Protein AF-A0A267SV36-F1 (afdb_monomer)

Sequence (116 aa):
FLVRWKKNHLLIHSTKGKKQTHLLARSFKARSKKIVLDSQRKILKSISIAWTQVQHPSFEDINLSLVIVRDTKNYQSPLYLLTSLPVESAKDAWEICHSYMHRWNIEQAFRFAKLS

Foldseek 3Di:
DKDWDDQQAWWAAPPPGIDGNVVVVVVDDFPDWDWDQPPVVRDTWIKTKDKGWIDHPVGNPQIKMWIWIATPVRPDDIIIMIGSDDDDDPVSSVVSVVVVVVVVVVVVVVVVVVVD

Structure (mmCIF, N/CA/C/O backbone):
data_AF-A0A267SV36-F1
#
_entry.id   AF-A0A267SV36-F1
#
loop_
_atom_site.group_PDB
_atom_site.id
_atom_site.type_symbol
_atom_site.label_atom_id
_atom_site.label_alt_id
_atom_site.label_comp_id
_atom_site.label_asym_id
_atom_site.label_entity_id
_atom_site.label_seq_id
_atom_site.pdbx_PDB_ins_code
_atom_site.Cartn_x
_atom_site.Cartn_y
_atom_site.Cartn_z
_atom_site.occupancy
_atom_site.B_iso_or_equiv
_atom_site.auth_seq_id
_atom_site.auth_comp_id
_atom_site.auth_asym_id
_atom_site.auth_atom_id
_atom_site.pdbx_PDB_model_num
ATOM 1 N N . PHE A 1 1 ? -5.126 -13.625 0.939 1.00 70.69 1 PHE A N 1
ATOM 2 C CA . PHE A 1 1 ? -5.358 -13.245 -0.475 1.00 70.69 1 PHE A CA 1
ATOM 3 C C . PHE A 1 1 ? -4.788 -11.863 -0.744 1.00 70.69 1 PHE A C 1
ATOM 5 O O . PHE A 1 1 ? -4.670 -11.098 0.201 1.00 70.69 1 PHE A O 1
ATOM 12 N N . LEU A 1 2 ? -4.444 -11.533 -1.993 1.00 79.81 2 LEU A N 1
ATOM 13 C CA . LEU A 1 2 ? -3.907 -10.221 -2.368 1.00 79.81 2 LEU A CA 1
ATOM 14 C C . LEU A 1 2 ? -4.473 -9.792 -3.721 1.00 79.81 2 LEU A C 1
ATOM 16 O O . LEU A 1 2 ? -4.258 -10.472 -4.722 1.00 79.81 2 LEU A O 1
ATOM 20 N N . VAL A 1 3 ? -5.207 -8.681 -3.747 1.00 82.06 3 VAL A N 1
ATOM 21 C CA . VAL A 1 3 ? -5.919 -8.222 -4.945 1.00 82.06 3 VAL A CA 1
ATOM 22 C C . VAL A 1 3 ? -5.724 -6.726 -5.148 1.00 82.06 3 VAL A C 1
ATOM 24 O O . VAL A 1 3 ? -5.775 -5.933 -4.206 1.00 82.06 3 VAL A O 1
ATOM 27 N N . ARG A 1 4 ? -5.546 -6.325 -6.410 1.00 82.56 4 ARG A N 1
ATOM 28 C CA . ARG A 1 4 ? -5.596 -4.917 -6.803 1.00 82.56 4 ARG A CA 1
ATOM 29 C C . ARG A 1 4 ? -7.024 -4.402 -6.692 1.00 82.56 4 ARG A C 1
ATOM 31 O O . ARG A 1 4 ? -7.906 -4.829 -7.434 1.00 82.56 4 ARG A O 1
ATOM 38 N N . TRP A 1 5 ? -7.238 -3.439 -5.810 1.00 80.56 5 TRP A N 1
ATOM 39 C CA . TRP A 1 5 ? -8.559 -2.891 -5.547 1.00 80.56 5 TRP A CA 1
ATOM 40 C C . TRP A 1 5 ? -8.889 -1.708 -6.464 1.00 80.56 5 TRP A C 1
ATOM 42 O O . TRP A 1 5 ? -8.027 -0.886 -6.794 1.00 80.56 5 TRP A O 1
ATOM 52 N N . LYS A 1 6 ? -10.155 -1.597 -6.885 1.00 72.75 6 LYS A N 1
ATOM 53 C CA . LYS A 1 6 ? -10.630 -0.470 -7.701 1.00 72.75 6 LYS A CA 1
ATOM 54 C C . LYS A 1 6 ? -10.976 0.728 -6.811 1.00 72.75 6 LYS A C 1
ATOM 56 O O . LYS A 1 6 ? -11.641 0.600 -5.789 1.00 72.75 6 LYS A O 1
ATOM 61 N N . LYS A 1 7 ? -10.578 1.923 -7.259 1.00 67.12 7 LYS A N 1
ATOM 62 C CA . LYS A 1 7 ? -10.734 3.210 -6.550 1.00 67.12 7 LYS A CA 1
ATOM 63 C C . LYS A 1 7 ? -12.166 3.556 -6.098 1.00 67.12 7 LYS A C 1
ATOM 65 O O . LYS A 1 7 ? -12.319 4.263 -5.103 1.00 67.12 7 LYS A O 1
ATOM 70 N N . ASN A 1 8 ? -13.181 3.058 -6.807 1.00 63.84 8 ASN A N 1
ATOM 71 C CA . ASN A 1 8 ? -14.588 3.433 -6.615 1.00 63.84 8 ASN A CA 1
ATOM 72 C C . ASN A 1 8 ? -15.358 2.498 -5.672 1.00 63.84 8 ASN A C 1
ATOM 74 O O . ASN A 1 8 ? -16.545 2.716 -5.452 1.00 63.84 8 ASN A O 1
ATOM 78 N N . HIS A 1 9 ? -14.723 1.461 -5.122 1.00 70.50 9 HIS A N 1
ATOM 79 C CA . HIS A 1 9 ? -15.434 0.534 -4.246 1.00 70.50 9 HIS A CA 1
ATOM 80 C C . HIS A 1 9 ? -15.565 1.095 -2.827 1.00 70.50 9 HIS A C 1
ATOM 82 O O . HIS A 1 9 ? -14.668 1.794 -2.335 1.00 70.50 9 HIS A O 1
ATOM 88 N N . LEU A 1 10 ? -16.682 0.784 -2.173 1.00 69.62 10 LEU A N 1
ATOM 89 C CA . LEU A 1 10 ? -16.963 1.184 -0.796 1.00 69.62 10 LEU A CA 1
ATOM 90 C C . LEU A 1 10 ? -16.198 0.280 0.175 1.00 69.62 10 LEU A C 1
ATOM 92 O O . LEU A 1 10 ? -16.248 -0.941 0.055 1.00 69.62 10 LEU A O 1
ATOM 96 N N . LEU A 1 11 ? -15.507 0.891 1.135 1.00 72.44 11 LEU A N 1
ATOM 97 C CA . LEU A 1 11 ? -14.854 0.198 2.242 1.00 72.44 11 LEU A CA 1
ATOM 98 C C . LEU A 1 11 ? -15.336 0.801 3.560 1.00 72.44 11 LEU A C 1
ATOM 100 O O . LEU A 1 11 ? -15.548 2.013 3.674 1.00 72.44 11 LEU A O 1
ATOM 104 N N . ILE A 1 12 ? -15.522 -0.058 4.553 1.00 67.50 12 ILE A N 1
ATOM 105 C CA . ILE A 1 12 ? -15.833 0.347 5.917 1.00 67.50 12 ILE A CA 1
ATOM 106 C C . ILE A 1 12 ? -14.516 0.421 6.680 1.00 67.50 12 ILE A C 1
ATOM 108 O O . ILE A 1 12 ? -13.672 -0.462 6.575 1.00 67.50 12 ILE A O 1
ATOM 112 N N . HIS A 1 13 ? -14.310 1.499 7.424 1.00 72.62 13 HIS A N 1
ATOM 113 C CA . HIS A 1 13 ? -13.198 1.614 8.358 1.00 72.62 13 HIS A CA 1
ATOM 114 C C . HIS A 1 13 ? -13.757 1.889 9.749 1.00 72.62 13 HIS A C 1
ATOM 116 O O . HIS A 1 13 ? -14.580 2.795 9.893 1.00 72.62 13 HIS A O 1
ATOM 122 N N . SER A 1 14 ? -13.248 1.194 10.768 1.00 64.81 14 SER A N 1
ATOM 123 C CA . SER A 1 14 ? -13.713 1.311 12.160 1.00 64.81 14 SER A CA 1
ATOM 124 C C . SER A 1 14 ? -13.748 2.765 12.655 1.00 64.81 14 SER A C 1
ATOM 126 O O . SER A 1 14 ? -14.745 3.232 13.182 1.00 64.81 14 SER A O 1
ATOM 128 N N . THR A 1 15 ? -12.687 3.533 12.396 1.00 62.59 15 THR A N 1
ATOM 129 C CA . THR A 1 15 ? -12.557 4.932 12.856 1.00 62.59 15 THR A CA 1
ATOM 130 C C . THR A 1 15 ? -13.197 6.001 11.954 1.00 62.59 15 THR A C 1
ATOM 132 O O . THR A 1 15 ? -13.435 7.112 12.412 1.00 62.59 15 THR A O 1
ATOM 135 N N . LYS A 1 16 ? -13.409 5.748 10.651 1.00 60.47 16 LYS A N 1
ATOM 136 C CA . LYS A 1 16 ? -13.826 6.794 9.679 1.00 60.47 16 LYS A CA 1
ATOM 137 C C . LYS A 1 16 ? -15.166 6.511 8.995 1.00 60.47 16 LYS A C 1
ATOM 139 O O . LYS A 1 16 ? -15.588 7.314 8.157 1.00 60.47 16 LYS A O 1
ATOM 144 N N . GLY A 1 17 ? -15.818 5.408 9.357 1.00 65.50 17 GLY A N 1
ATOM 145 C CA . GLY A 1 17 ? -17.090 4.968 8.801 1.00 65.50 17 GLY A CA 1
ATOM 146 C C . GLY A 1 17 ? -16.972 4.410 7.381 1.00 65.50 17 GLY A C 1
ATOM 147 O O . GLY A 1 17 ? -15.886 4.090 6.888 1.00 65.50 17 GLY A O 1
ATOM 148 N N . LYS A 1 18 ? -18.120 4.295 6.710 1.00 69.06 18 LYS A N 1
ATOM 149 C CA . LYS A 1 18 ? -18.246 3.793 5.337 1.00 69.06 18 LYS A CA 1
ATOM 150 C C . LYS A 1 18 ? -17.872 4.893 4.340 1.00 69.06 18 LYS A C 1
ATOM 152 O O . LYS A 1 18 ? -18.611 5.860 4.174 1.00 69.06 18 LYS A O 1
ATOM 157 N N . LYS A 1 19 ? -16.720 4.767 3.671 1.00 70.44 19 LYS A N 1
ATOM 158 C CA . LYS A 1 19 ? -16.262 5.721 2.642 1.00 70.44 19 LYS A CA 1
ATOM 159 C C . LYS A 1 19 ? -15.756 5.000 1.396 1.00 70.44 19 LYS A C 1
ATOM 161 O O . LYS A 1 19 ? -15.368 3.837 1.428 1.00 70.44 19 LYS A O 1
ATOM 166 N N . GLN A 1 20 ? -15.735 5.706 0.268 1.00 72.81 20 GLN A N 1
ATOM 167 C CA . GLN A 1 20 ? -15.078 5.192 -0.934 1.00 72.81 20 GLN A CA 1
ATOM 168 C C . GLN A 1 20 ? -13.578 5.000 -0.681 1.00 72.81 20 GLN A C 1
ATOM 170 O O . GLN A 1 20 ? -12.943 5.845 -0.043 1.00 72.81 20 GLN A O 1
ATOM 175 N N . THR A 1 21 ? -13.003 3.933 -1.241 1.00 71.38 21 THR A N 1
ATOM 176 C CA . THR A 1 21 ? -11.576 3.583 -1.108 1.00 71.38 21 THR A CA 1
ATOM 177 C C . THR A 1 21 ? -10.667 4.774 -1.414 1.00 71.38 21 THR A C 1
ATOM 179 O O . THR A 1 21 ? -9.735 5.053 -0.663 1.00 71.38 21 THR A O 1
ATOM 182 N N . HIS A 1 22 ? -10.953 5.521 -2.486 1.00 66.69 22 HIS A N 1
ATOM 183 C CA . HIS A 1 22 ? -10.200 6.720 -2.853 1.00 66.69 22 HIS A CA 1
ATOM 184 C C . HIS A 1 22 ? -10.212 7.805 -1.760 1.00 66.69 22 HIS A C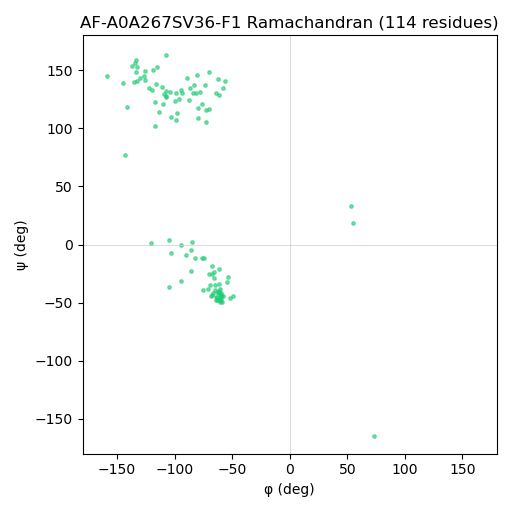 1
ATOM 186 O O . HIS A 1 22 ? -9.156 8.347 -1.420 1.00 66.69 22 HIS A O 1
ATOM 192 N N . LEU A 1 23 ? -11.391 8.115 -1.207 1.00 70.62 23 LEU A N 1
ATOM 193 C CA . LEU A 1 23 ? -11.559 9.136 -0.169 1.00 70.62 23 LEU A CA 1
ATOM 194 C C . LEU A 1 23 ? -10.887 8.699 1.130 1.00 70.62 23 LEU A C 1
ATOM 196 O O . LEU A 1 23 ? -10.161 9.479 1.751 1.00 70.62 23 LEU A O 1
ATOM 200 N N . LEU A 1 24 ? -11.077 7.433 1.507 1.00 72.88 24 LEU A N 1
ATOM 201 C CA . LEU A 1 24 ? -10.437 6.835 2.669 1.00 72.88 24 LEU A CA 1
ATOM 202 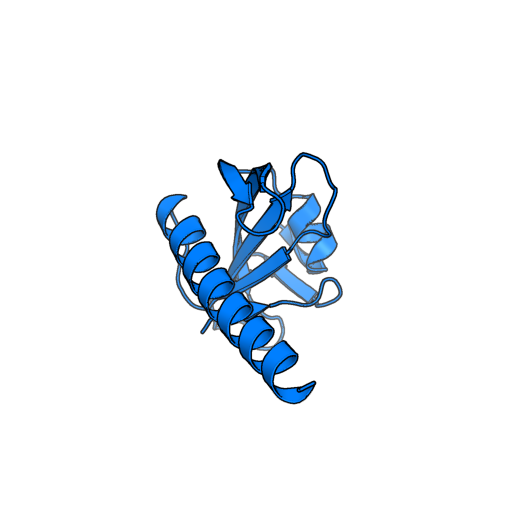C C . LEU A 1 24 ? -8.914 6.915 2.530 1.00 72.88 24 LEU A C 1
ATOM 204 O O . LEU A 1 24 ? -8.233 7.449 3.402 1.00 72.88 24 LEU A O 1
ATOM 208 N N . ALA A 1 25 ? -8.390 6.495 1.380 1.00 70.88 25 ALA A N 1
ATOM 209 C CA . ALA A 1 25 ? -6.973 6.540 1.098 1.00 70.88 25 ALA A CA 1
ATOM 210 C C . ALA A 1 25 ? -6.412 7.960 1.147 1.00 70.88 25 ALA A C 1
ATOM 212 O O . ALA A 1 25 ? -5.430 8.189 1.849 1.00 70.88 25 ALA A O 1
ATOM 213 N N . ARG A 1 26 ? -7.035 8.933 0.469 1.00 69.25 26 ARG A N 1
ATOM 214 C CA . ARG A 1 26 ? -6.597 10.342 0.506 1.00 69.25 26 ARG A CA 1
ATOM 215 C C . ARG A 1 26 ? -6.508 10.871 1.943 1.00 69.25 26 ARG A C 1
ATOM 217 O O . ARG A 1 26 ? -5.626 11.662 2.251 1.00 69.25 26 ARG A O 1
ATOM 224 N N . SER A 1 27 ? -7.373 10.376 2.824 1.00 72.81 27 SER A N 1
ATOM 225 C CA . SER A 1 27 ? -7.409 10.750 4.237 1.00 72.81 27 SER A CA 1
ATOM 226 C C . SER A 1 27 ? -6.275 10.151 5.085 1.00 72.81 27 SER A C 1
ATOM 228 O O . SER A 1 27 ? -6.127 10.547 6.242 1.00 72.81 27 SER A O 1
ATOM 230 N N . PHE A 1 28 ? -5.516 9.180 4.565 1.00 77.50 28 PHE A N 1
ATOM 231 C CA . PHE A 1 28 ? -4.376 8.563 5.246 1.00 77.50 28 PHE A CA 1
ATOM 232 C C . PHE A 1 28 ? -3.051 9.155 4.757 1.00 77.50 28 PHE A C 1
ATOM 234 O O . PHE A 1 28 ? -2.727 9.119 3.560 1.00 77.50 28 PHE A O 1
ATOM 241 N N . LYS A 1 29 ? -2.268 9.677 5.710 1.00 77.00 29 LYS A N 1
ATOM 242 C CA . LYS A 1 29 ? -0.889 10.126 5.487 1.00 77.00 29 LYS A CA 1
ATOM 243 C C . LYS A 1 29 ? 0.024 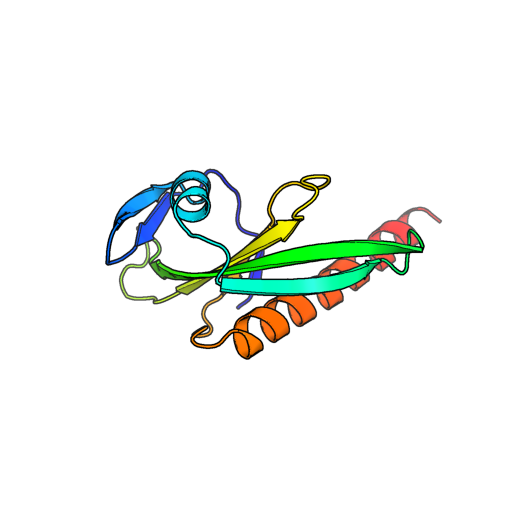8.918 5.248 1.00 77.00 29 LYS A C 1
ATOM 245 O O . LYS A 1 29 ? -0.213 7.837 5.782 1.00 77.00 29 LYS A O 1
ATOM 250 N N . ALA A 1 30 ? 1.057 9.112 4.431 1.00 79.31 30 ALA A N 1
ATOM 251 C CA . ALA A 1 30 ? 2.081 8.097 4.204 1.00 79.31 30 ALA A CA 1
ATOM 252 C C . ALA A 1 30 ? 2.799 7.775 5.521 1.00 79.31 30 ALA A C 1
ATOM 254 O O . ALA A 1 30 ? 3.262 8.692 6.197 1.00 79.31 30 ALA A O 1
ATOM 255 N N . ARG A 1 31 ? 2.881 6.487 5.867 1.00 85.56 31 ARG A N 1
ATOM 256 C CA . ARG A 1 31 ? 3.560 6.008 7.082 1.00 85.56 31 ARG A CA 1
ATOM 257 C C . ARG A 1 31 ? 5.003 5.597 6.809 1.00 85.56 31 ARG A C 1
ATOM 259 O O . ARG A 1 31 ? 5.851 5.753 7.673 1.00 85.56 31 ARG A O 1
ATOM 266 N N . SER A 1 32 ? 5.288 5.097 5.609 1.00 86.56 32 SER A N 1
ATOM 267 C CA . SER A 1 32 ? 6.632 4.692 5.195 1.00 86.56 32 SER A CA 1
ATOM 268 C C . SER A 1 32 ? 6.943 5.231 3.804 1.00 86.56 32 SER A C 1
ATOM 270 O O . SER A 1 32 ? 6.043 5.386 2.974 1.00 86.56 32 SER A O 1
ATOM 272 N N . LYS A 1 33 ? 8.216 5.530 3.545 1.00 87.56 33 LYS A N 1
ATOM 273 C CA . LYS A 1 33 ? 8.714 5.966 2.240 1.00 87.56 33 LYS A CA 1
ATOM 274 C C . LYS A 1 33 ? 9.972 5.179 1.902 1.00 87.56 33 LYS A C 1
ATOM 276 O O . LYS A 1 33 ? 10.795 4.942 2.781 1.00 87.56 33 LYS A O 1
ATOM 281 N N . LYS A 1 34 ? 10.128 4.797 0.640 1.00 86.06 34 LYS A N 1
ATOM 282 C CA . LYS A 1 34 ? 11.326 4.123 0.136 1.00 86.06 34 LYS A CA 1
ATOM 283 C C . LYS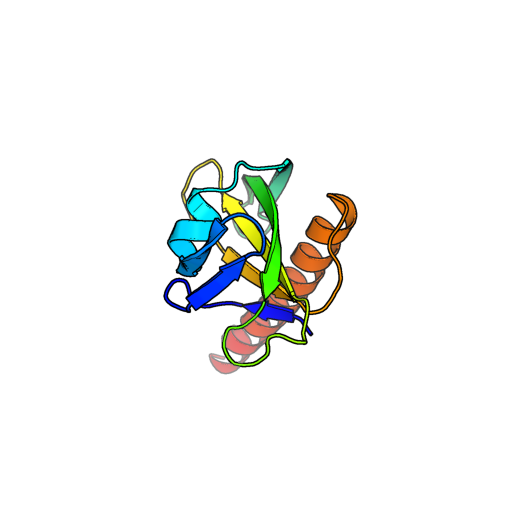 A 1 34 ? 11.607 4.583 -1.282 1.00 86.06 34 LYS A C 1
ATOM 285 O O . LYS A 1 34 ? 10.690 4.728 -2.091 1.00 86.06 34 LYS A O 1
ATOM 290 N N . ILE A 1 35 ? 12.880 4.802 -1.574 1.00 83.25 35 ILE A N 1
ATOM 291 C CA . ILE A 1 35 ? 13.340 5.077 -2.930 1.00 83.25 35 ILE A CA 1
ATOM 292 C C . ILE A 1 35 ? 13.620 3.729 -3.587 1.00 83.25 35 ILE A C 1
ATOM 294 O O . ILE A 1 35 ? 14.359 2.908 -3.047 1.00 83.25 35 ILE A O 1
ATOM 298 N N . VAL A 1 36 ? 12.982 3.488 -4.724 1.00 78.81 36 VAL A N 1
ATOM 299 C CA . VAL A 1 36 ? 13.117 2.264 -5.508 1.00 78.81 36 VAL A CA 1
ATOM 300 C C . VAL A 1 36 ? 13.637 2.646 -6.886 1.00 78.81 36 VAL A C 1
ATOM 302 O O . VAL A 1 36 ? 13.144 3.588 -7.508 1.00 78.81 36 VAL A O 1
ATOM 305 N N . LEU A 1 37 ? 14.644 1.918 -7.358 1.00 72.38 37 LEU A N 1
ATOM 306 C CA . LEU A 1 37 ? 15.127 2.047 -8.724 1.00 72.38 37 LEU A CA 1
ATOM 307 C C . LEU A 1 37 ? 14.189 1.266 -9.649 1.00 72.38 37 LEU A C 1
ATOM 309 O O . LEU A 1 37 ? 14.054 0.050 -9.526 1.00 72.38 37 LEU A O 1
ATOM 313 N N . ASP A 1 38 ? 13.532 1.970 -10.565 1.00 69.94 38 ASP A N 1
ATOM 314 C CA . ASP A 1 38 ? 12.773 1.344 -11.641 1.00 69.94 38 ASP A CA 1
ATOM 315 C C . ASP A 1 38 ? 13.770 0.754 -12.645 1.00 69.94 38 ASP A C 1
ATOM 317 O O . ASP A 1 38 ? 14.420 1.495 -13.384 1.00 69.94 38 ASP A O 1
ATOM 321 N N . SER A 1 39 ? 13.925 -0.571 -12.645 1.00 59.69 39 SER A N 1
ATOM 322 C CA . SER A 1 39 ? 14.892 -1.262 -13.504 1.00 59.69 39 SER A CA 1
ATOM 323 C C . SER A 1 39 ? 14.541 -1.181 -14.991 1.00 59.69 39 SER A C 1
ATOM 325 O O . SER A 1 39 ? 15.448 -1.219 -15.818 1.00 59.69 39 SER A O 1
ATOM 327 N N . GLN A 1 40 ? 13.260 -1.010 -15.344 1.00 64.75 40 GLN A N 1
ATOM 328 C CA . GLN A 1 40 ? 12.835 -0.866 -16.739 1.00 64.75 40 GLN A CA 1
ATOM 329 C C . GLN A 1 40 ? 13.173 0.521 -17.293 1.00 64.75 40 GLN A C 1
ATOM 331 O O . GLN A 1 40 ? 13.566 0.645 -18.449 1.00 64.75 40 GLN A O 1
ATOM 336 N N . ARG A 1 41 ? 13.021 1.576 -16.481 1.00 64.31 41 ARG A N 1
ATOM 337 C CA . ARG A 1 41 ? 13.229 2.969 -16.922 1.00 64.31 41 ARG A CA 1
ATOM 338 C C . ARG A 1 41 ? 14.550 3.588 -16.463 1.00 64.31 41 ARG A C 1
ATOM 340 O O . ARG A 1 41 ? 14.849 4.700 -16.877 1.00 64.31 41 ARG A O 1
ATOM 347 N N . LYS A 1 42 ? 15.318 2.902 -15.609 1.00 72.56 42 LYS A N 1
ATOM 348 C CA . LYS A 1 42 ? 16.524 3.409 -14.920 1.00 72.56 42 LYS A CA 1
ATOM 349 C C . LYS A 1 42 ? 16.289 4.717 -14.145 1.00 72.56 42 LYS A C 1
ATOM 351 O O . LYS A 1 42 ? 17.181 5.553 -14.039 1.00 72.56 42 LYS A O 1
ATOM 356 N N . ILE A 1 43 ? 15.089 4.906 -13.591 1.00 76.69 43 ILE A N 1
ATOM 357 C CA . ILE A 1 43 ? 14.713 6.122 -12.848 1.00 76.69 43 ILE A CA 1
ATOM 358 C C . ILE A 1 43 ? 14.542 5.792 -11.365 1.00 76.69 43 ILE A C 1
ATOM 360 O O . ILE A 1 43 ? 13.876 4.822 -11.005 1.00 76.69 43 ILE A O 1
ATOM 364 N N . LEU A 1 44 ? 15.092 6.642 -10.494 1.00 78.12 44 LEU A N 1
ATOM 365 C CA . LEU A 1 44 ? 14.814 6.608 -9.058 1.00 78.12 44 LEU A CA 1
ATOM 366 C C . LEU A 1 44 ? 13.400 7.136 -8.788 1.00 78.12 44 LEU A C 1
ATOM 368 O O . LEU A 1 44 ? 13.097 8.312 -9.020 1.00 78.12 44 LEU A O 1
ATOM 372 N N . LYS A 1 45 ? 12.532 6.263 -8.276 1.00 78.69 45 LYS A N 1
ATOM 373 C CA . LYS A 1 45 ? 11.162 6.588 -7.873 1.00 78.69 45 LYS A CA 1
ATOM 374 C C . LYS A 1 45 ? 11.058 6.590 -6.360 1.00 78.69 45 LYS A C 1
ATOM 376 O O . LYS A 1 45 ? 11.499 5.658 -5.697 1.00 78.69 45 LYS A O 1
ATOM 381 N N . SER A 1 46 ? 10.454 7.632 -5.803 1.00 84.75 46 SER A N 1
ATOM 382 C CA . SER A 1 46 ? 10.217 7.714 -4.364 1.00 84.75 46 SER A CA 1
ATOM 383 C C . SER A 1 46 ? 8.781 7.294 -4.075 1.00 84.75 46 SER A C 1
ATOM 385 O O . SER A 1 46 ? 7.823 8.008 -4.381 1.00 84.75 46 SER A O 1
ATOM 387 N N . ILE A 1 47 ? 8.636 6.101 -3.507 1.00 86.88 47 ILE A N 1
ATOM 388 C CA . ILE A 1 47 ? 7.355 5.464 -3.233 1.00 86.88 47 ILE A CA 1
ATOM 389 C C . ILE A 1 47 ? 6.999 5.681 -1.765 1.00 86.88 47 ILE A C 1
ATOM 391 O O . ILE A 1 47 ? 7.793 5.435 -0.861 1.00 86.88 47 ILE A O 1
ATOM 395 N N . SER A 1 48 ? 5.777 6.138 -1.528 1.00 88.94 48 SER A N 1
ATOM 396 C CA . SER A 1 48 ? 5.168 6.296 -0.213 1.00 88.94 48 SER A CA 1
ATOM 397 C C . SER A 1 48 ? 4.078 5.251 -0.013 1.00 88.94 48 SER A C 1
ATOM 399 O O . SER A 1 48 ? 3.182 5.127 -0.848 1.00 88.94 48 SER A O 1
ATOM 401 N N . ILE A 1 49 ? 4.115 4.540 1.111 1.00 89.50 49 ILE A N 1
ATOM 402 C CA . ILE A 1 49 ? 3.122 3.529 1.473 1.00 89.50 49 ILE A CA 1
ATOM 403 C C . ILE A 1 49 ? 2.369 3.961 2.734 1.00 89.50 49 ILE A C 1
ATOM 405 O O . ILE A 1 49 ? 2.939 4.479 3.700 1.00 89.50 49 ILE A O 1
ATOM 409 N N . ALA A 1 50 ? 1.059 3.751 2.712 1.00 89.50 50 ALA A N 1
ATOM 410 C CA . ALA A 1 50 ? 0.185 3.802 3.873 1.00 89.50 50 ALA A CA 1
ATOM 411 C C . ALA A 1 50 ? -0.589 2.487 3.958 1.00 89.50 50 ALA A C 1
ATOM 413 O O . ALA A 1 50 ? -0.890 1.888 2.933 1.00 89.50 50 ALA A O 1
ATOM 414 N N . TRP A 1 51 ? -0.935 2.051 5.159 1.00 89.56 51 TRP A N 1
ATOM 415 C CA . TRP A 1 51 ? -1.779 0.880 5.363 1.00 89.56 51 TRP A CA 1
ATOM 416 C C . TRP A 1 51 ? -2.806 1.165 6.447 1.00 89.56 51 TRP A C 1
ATOM 418 O O . TRP A 1 51 ? -2.615 2.042 7.297 1.00 89.56 51 TRP A O 1
ATOM 428 N N . THR A 1 52 ? -3.922 0.457 6.371 1.00 87.31 52 THR A N 1
ATOM 429 C CA . THR A 1 52 ? -5.064 0.638 7.258 1.00 87.31 52 THR 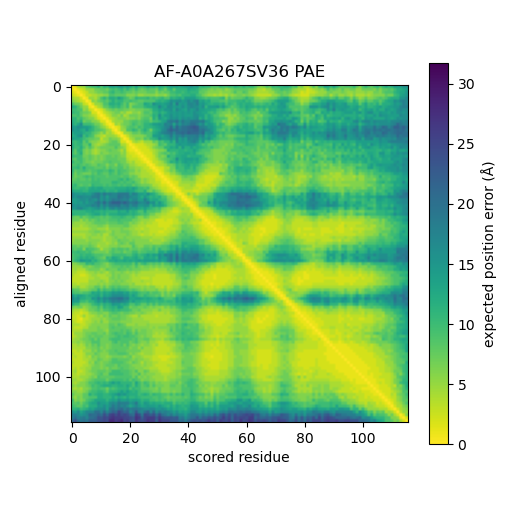A CA 1
ATOM 430 C C . THR A 1 52 ? -5.918 -0.624 7.252 1.00 87.31 52 THR A C 1
ATOM 432 O O . THR A 1 52 ? -6.024 -1.286 6.219 1.00 87.31 52 THR A O 1
ATOM 435 N N . GLN A 1 53 ? -6.508 -0.961 8.396 1.00 86.25 53 GLN A N 1
ATOM 436 C CA . GLN A 1 53 ? -7.471 -2.052 8.489 1.00 86.25 53 GLN A CA 1
ATOM 437 C C . GLN A 1 53 ? -8.847 -1.562 8.036 1.00 86.25 53 GLN A C 1
ATOM 439 O O 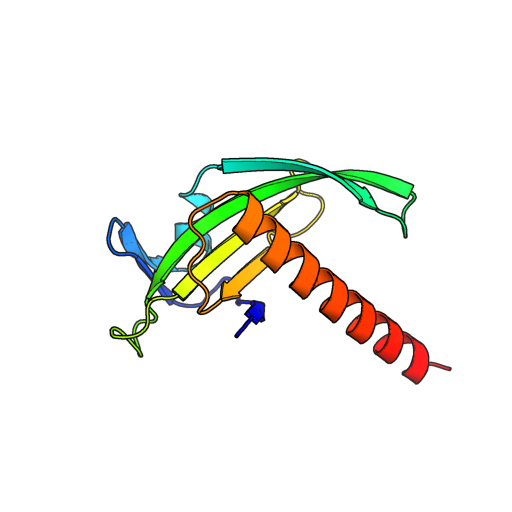. GLN A 1 53 ? -9.324 -0.512 8.458 1.00 86.25 53 GLN A O 1
ATOM 444 N N . VAL A 1 54 ? -9.471 -2.311 7.141 1.00 83.50 54 VAL A N 1
ATOM 445 C CA . VAL A 1 54 ? -10.772 -2.025 6.545 1.00 83.50 54 VAL A CA 1
ATOM 446 C C . VAL A 1 54 ? -11.614 -3.293 6.544 1.00 83.50 54 VAL A C 1
ATOM 448 O O . VAL A 1 54 ? -11.097 -4.402 6.523 1.00 83.50 54 VAL A O 1
ATOM 451 N N . GLN A 1 55 ? -12.923 -3.127 6.513 1.00 82.19 55 GLN A N 1
ATOM 452 C CA . GLN A 1 55 ? -13.892 -4.201 6.369 1.00 82.19 55 GLN A CA 1
ATOM 453 C C . GLN A 1 55 ? -14.694 -3.978 5.092 1.00 82.19 55 GLN A C 1
ATOM 455 O O . GLN A 1 55 ? -14.888 -2.844 4.629 1.00 82.19 55 GLN A O 1
ATOM 460 N N . HIS A 1 56 ? -15.139 -5.072 4.485 1.00 77.94 56 HIS A N 1
ATOM 461 C CA . HIS A 1 56 ? -16.004 -4.986 3.322 1.00 77.94 56 HIS A CA 1
ATOM 462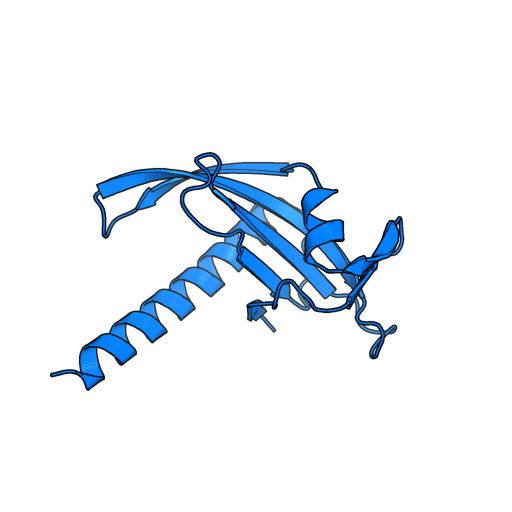 C C . HIS A 1 56 ? -17.464 -4.885 3.790 1.00 77.94 56 HIS A C 1
ATOM 464 O O . HIS A 1 56 ? -17.869 -5.674 4.632 1.00 77.94 56 HIS A O 1
ATOM 470 N N . PRO A 1 57 ? -18.295 -3.984 3.235 1.00 73.56 57 PRO A N 1
ATOM 471 C CA . PRO A 1 57 ? -19.691 -3.833 3.665 1.00 73.56 57 PRO A CA 1
ATOM 472 C C . PRO A 1 57 ? -20.559 -5.083 3.473 1.00 73.56 57 PRO A C 1
ATOM 474 O O . PRO A 1 57 ? -21.604 -5.188 4.090 1.00 73.56 57 PRO A O 1
ATOM 477 N N . SER A 1 58 ? -20.164 -6.003 2.592 1.00 74.19 58 SER A N 1
ATOM 478 C CA . SER A 1 58 ? -20.846 -7.298 2.427 1.00 74.19 58 SER A CA 1
ATOM 479 C C . SER A 1 58 ? -20.283 -8.407 3.322 1.00 74.19 58 SER A C 1
ATOM 481 O O . SER A 1 58 ? -20.850 -9.488 3.347 1.00 74.19 58 SER A O 1
ATOM 483 N N . PHE A 1 59 ? -19.152 -8.169 3.993 1.00 71.25 59 PHE A N 1
ATOM 484 C CA . PHE A 1 5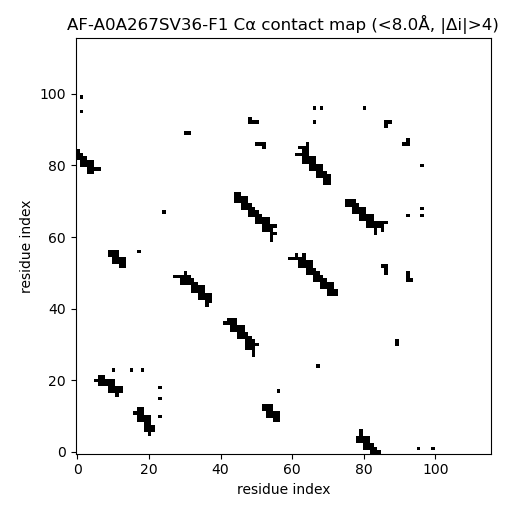9 ? -18.459 -9.142 4.840 1.00 71.25 59 PHE A CA 1
ATOM 485 C C . PHE A 1 59 ? -17.876 -8.410 6.055 1.00 71.25 59 PHE A C 1
ATOM 487 O O . PHE A 1 59 ? -16.684 -8.096 6.089 1.00 71.25 59 PHE A O 1
ATOM 494 N N . GLU A 1 60 ? -18.741 -8.085 7.015 1.00 68.75 60 GLU A N 1
ATOM 495 C CA . GLU A 1 60 ? -18.372 -7.333 8.224 1.00 68.75 60 GLU A CA 1
ATOM 496 C C . GLU A 1 60 ? -17.490 -8.155 9.179 1.00 68.75 60 GLU A C 1
ATOM 498 O O . GLU A 1 60 ? -16.641 -7.587 9.860 1.00 68.75 60 GLU A O 1
ATOM 503 N N . ASP A 1 61 ? -17.582 -9.488 9.130 1.00 75.31 61 ASP A N 1
ATOM 504 C CA . ASP A 1 61 ? -16.759 -10.397 9.943 1.00 75.31 61 ASP A CA 1
ATOM 505 C C . ASP A 1 61 ? -15.311 -10.549 9.450 1.00 75.31 61 ASP A C 1
ATOM 507 O O . ASP A 1 61 ? -14.463 -11.110 10.147 1.00 75.31 61 ASP A O 1
ATOM 511 N N . ILE A 1 62 ? -14.993 -10.066 8.242 1.00 80.12 62 ILE A N 1
ATOM 512 C CA . ILE A 1 62 ? -13.662 -10.244 7.657 1.00 80.12 62 ILE A CA 1
ATOM 513 C C . ILE A 1 62 ? -12.862 -8.950 7.773 1.00 80.12 62 ILE A C 1
ATOM 515 O O . ILE A 1 62 ? -13.089 -7.974 7.052 1.00 80.12 62 ILE A O 1
ATOM 519 N N . ASN A 1 63 ? -11.846 -8.985 8.632 1.00 81.38 63 ASN A N 1
ATOM 520 C CA . ASN A 1 63 ? -10.857 -7.920 8.736 1.00 81.38 63 ASN A CA 1
ATOM 521 C C . ASN A 1 63 ? -9.875 -7.991 7.565 1.00 81.38 63 ASN A C 1
ATOM 523 O O . ASN A 1 63 ? -9.178 -8.986 7.367 1.00 81.38 63 ASN A O 1
ATOM 527 N N . LEU A 1 64 ? -9.810 -6.911 6.793 1.00 86.94 64 LEU A N 1
ATOM 528 C CA . LEU A 1 64 ? -8.924 -6.766 5.646 1.00 86.94 64 LEU A CA 1
ATOM 529 C C . LEU A 1 64 ? -7.918 -5.659 5.918 1.00 86.94 64 LEU A C 1
ATOM 531 O O . LEU A 1 64 ? -8.205 -4.697 6.623 1.00 86.94 64 LEU A O 1
ATOM 535 N N . SER A 1 65 ? -6.746 -5.742 5.306 1.00 88.31 65 SER A N 1
ATOM 536 C CA . SER A 1 65 ? -5.805 -4.628 5.279 1.00 88.31 65 SER A CA 1
ATOM 537 C C . SER A 1 65 ? -5.764 -4.029 3.883 1.00 88.31 65 SER A C 1
ATOM 539 O O . SER A 1 65 ? -5.555 -4.714 2.880 1.00 88.31 65 SER A O 1
ATOM 541 N N . LEU A 1 66 ? -5.955 -2.718 3.817 1.00 88.00 66 LEU A N 1
ATOM 542 C CA . LEU A 1 66 ? -5.774 -1.928 2.614 1.00 88.00 66 LEU A CA 1
ATOM 543 C C . LEU A 1 66 ? -4.390 -1.284 2.657 1.00 88.00 66 LEU A C 1
ATOM 545 O O . LEU A 1 66 ? -4.132 -0.385 3.459 1.00 88.00 66 LEU A O 1
ATOM 549 N N . VAL A 1 67 ? -3.520 -1.709 1.749 1.00 89.38 67 VAL A N 1
ATOM 550 C CA . VAL A 1 67 ? -2.216 -1.099 1.498 1.00 89.38 67 VAL A CA 1
ATOM 551 C C . VAL A 1 67 ? -2.352 -0.135 0.322 1.00 89.38 67 VAL A C 1
ATOM 553 O O . VAL A 1 67 ? -2.818 -0.480 -0.762 1.00 89.38 67 VAL A O 1
ATOM 556 N N . ILE A 1 68 ? -1.957 1.110 0.544 1.00 88.06 68 ILE A N 1
ATOM 557 C CA . ILE A 1 68 ? -2.033 2.202 -0.416 1.00 88.06 68 ILE A CA 1
ATOM 558 C C . ILE A 1 68 ? -0.612 2.600 -0.780 1.00 88.06 68 ILE A C 1
ATOM 560 O O . ILE A 1 68 ? 0.119 3.144 0.046 1.00 88.06 68 ILE A O 1
ATOM 564 N N . VAL A 1 69 ? -0.249 2.384 -2.036 1.00 87.06 69 VAL A N 1
ATOM 565 C CA . VAL A 1 69 ? 1.071 2.698 -2.575 1.00 87.06 69 VAL A CA 1
ATOM 566 C C . VAL A 1 69 ? 0.939 3.910 -3.490 1.00 87.06 69 VAL A C 1
ATOM 568 O O . VAL A 1 69 ? 0.090 3.946 -4.382 1.00 87.06 69 VAL A O 1
ATOM 571 N N . ARG A 1 70 ? 1.748 4.939 -3.250 1.00 85.56 70 ARG A N 1
ATOM 572 C CA . ARG A 1 70 ? 1.727 6.201 -3.997 1.00 85.56 70 ARG A CA 1
ATOM 573 C C . ARG A 1 70 ? 3.127 6.551 -4.449 1.00 85.56 70 ARG A C 1
ATOM 575 O O . ARG A 1 70 ? 4.078 6.369 -3.697 1.00 85.56 70 ARG A O 1
ATOM 582 N N . ASP A 1 71 ? 3.237 7.124 -5.633 1.00 81.88 71 ASP A N 1
ATOM 583 C CA . ASP A 1 71 ? 4.463 7.796 -6.040 1.00 81.88 71 ASP A CA 1
ATOM 584 C C . ASP A 1 71 ? 4.439 9.232 -5.497 1.00 81.88 71 ASP A C 1
ATOM 586 O O . ASP A 1 71 ? 3.448 9.945 -5.653 1.00 81.88 71 ASP A O 1
ATOM 590 N N . THR A 1 72 ? 5.517 9.668 -4.847 1.00 72.06 72 THR A N 1
ATOM 591 C CA . THR A 1 72 ? 5.651 11.061 -4.385 1.00 72.06 72 THR A CA 1
ATOM 592 C C . THR A 1 72 ? 5.727 12.052 -5.535 1.00 72.06 72 THR A C 1
ATOM 594 O O . THR A 1 72 ? 5.276 13.183 -5.379 1.00 72.06 72 THR A O 1
ATOM 597 N N . LYS A 1 73 ? 6.238 11.634 -6.698 1.00 68.06 73 LYS A N 1
ATOM 598 C CA . LYS A 1 73 ? 6.272 12.473 -7.901 1.00 68.06 73 LYS A CA 1
ATOM 599 C C . LYS A 1 73 ? 4.965 12.423 -8.698 1.00 68.06 73 LYS A C 1
ATOM 601 O O . LYS A 1 73 ? 4.872 13.043 -9.749 1.00 68.06 73 LYS A O 1
ATOM 606 N N . ASN A 1 74 ? 3.961 11.689 -8.207 1.00 65.50 74 ASN A N 1
ATOM 607 C CA . ASN A 1 74 ? 2.618 11.596 -8.782 1.00 65.50 74 ASN A CA 1
ATOM 608 C C . ASN A 1 74 ? 2.580 11.172 -10.270 1.00 65.50 74 ASN A C 1
ATOM 610 O O . 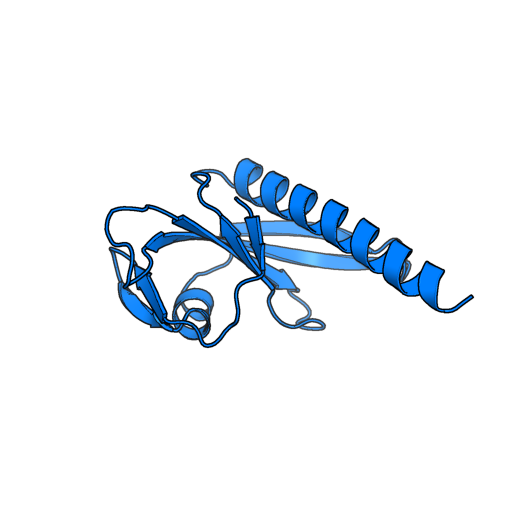ASN A 1 74 ? 1.564 11.354 -10.936 1.00 65.50 74 ASN A O 1
ATOM 614 N N . TYR A 1 75 ? 3.662 10.576 -10.792 1.00 64.81 75 TYR A N 1
ATOM 615 C CA . TYR A 1 75 ? 3.738 10.098 -12.178 1.00 64.81 75 TYR A CA 1
ATOM 616 C C . TYR A 1 75 ? 2.777 8.940 -12.459 1.00 64.81 75 TYR A C 1
ATOM 618 O O . TYR A 1 75 ? 2.423 8.690 -13.609 1.00 64.81 75 TYR A O 1
ATOM 626 N N . GLN A 1 76 ? 2.383 8.201 -11.421 1.00 69.12 76 GLN A N 1
ATOM 627 C CA . GLN A 1 76 ? 1.487 7.059 -11.526 1.00 69.12 76 GLN A CA 1
ATOM 628 C C . GLN A 1 76 ? 0.309 7.198 -10.571 1.00 69.12 76 GLN A C 1
ATOM 630 O O . GLN A 1 76 ? 0.434 7.687 -9.448 1.00 69.12 76 GLN A O 1
ATOM 635 N N . SER A 1 77 ? -0.844 6.715 -11.037 1.00 75.31 77 SER A N 1
ATOM 636 C CA . SER A 1 77 ? -2.036 6.607 -10.205 1.00 75.31 77 SER A CA 1
ATOM 637 C C . SER A 1 77 ? -1.741 5.770 -8.955 1.00 75.31 77 SER A C 1
ATOM 639 O O . SER A 1 77 ? -1.059 4.747 -9.062 1.00 75.31 77 SER A O 1
ATOM 641 N N . PRO A 1 78 ? -2.280 6.158 -7.787 1.00 81.12 78 PRO A N 1
ATOM 642 C CA . PRO A 1 78 ? -2.098 5.407 -6.557 1.00 81.12 78 PRO A CA 1
ATOM 643 C C . PRO A 1 78 ? -2.616 3.978 -6.725 1.00 81.12 78 PRO A C 1
ATOM 645 O O . PRO A 1 78 ? -3.702 3.742 -7.263 1.00 81.12 78 PRO A O 1
ATOM 648 N N . LEU A 1 79 ? -1.822 3.027 -6.254 1.00 85.12 79 LEU A N 1
ATOM 649 C CA . LEU A 1 79 ? -2.155 1.618 -6.267 1.00 85.12 79 LEU A CA 1
ATOM 650 C C . LEU A 1 79 ? -2.805 1.256 -4.932 1.00 85.12 79 LEU A C 1
ATOM 652 O O . LEU A 1 79 ? -2.289 1.568 -3.859 1.00 85.12 79 LEU A O 1
ATOM 656 N N . TYR A 1 80 ? -3.948 0.590 -5.021 1.00 87.31 80 TYR A N 1
ATOM 657 C CA . TYR A 1 80 ? -4.692 0.089 -3.877 1.00 87.31 80 TYR A CA 1
ATOM 658 C C . TYR A 1 80 ? -4.582 -1.428 -3.876 1.00 87.31 80 TYR A C 1
ATOM 660 O O . TYR A 1 80 ? -4.966 -2.074 -4.852 1.00 87.31 80 TYR A O 1
ATOM 668 N N . LEU A 1 81 ? -4.043 -1.984 -2.802 1.00 87.62 81 LEU A N 1
ATOM 669 C CA . LEU A 1 81 ? -3.896 -3.416 -2.603 1.00 87.62 81 LEU A CA 1
ATOM 670 C C . LEU A 1 81 ? -4.727 -3.811 -1.395 1.00 87.62 81 LEU A C 1
ATOM 672 O O . LEU A 1 81 ? -4.534 -3.272 -0.310 1.00 87.62 81 LEU A O 1
ATOM 676 N N . LEU A 1 82 ? -5.658 -4.733 -1.596 1.00 87.44 82 LEU A N 1
ATOM 677 C CA . LEU A 1 82 ? -6.460 -5.297 -0.526 1.00 87.44 82 LEU A CA 1
ATOM 678 C C . LEU A 1 82 ? -5.934 -6.692 -0.205 1.00 87.44 82 LEU A C 1
ATOM 680 O O . LEU A 1 82 ? -5.723 -7.509 -1.107 1.00 87.44 82 LEU A O 1
ATOM 684 N N . THR A 1 83 ? -5.721 -6.953 1.076 1.00 88.38 83 THR A N 1
ATOM 685 C CA . THR A 1 83 ? -5.254 -8.238 1.584 1.00 88.38 83 THR A CA 1
ATOM 686 C C . THR A 1 83 ? -6.095 -8.683 2.775 1.00 88.38 83 THR A C 1
ATOM 688 O O . THR A 1 83 ? -6.631 -7.847 3.494 1.00 88.38 83 THR A O 1
ATOM 691 N N . SER A 1 84 ? -6.199 -9.990 3.006 1.00 87.31 84 SER A N 1
ATOM 692 C CA . SER A 1 84 ? -6.686 -10.532 4.287 1.00 87.31 84 SER A CA 1
ATOM 693 C C . SER A 1 84 ? -5.614 -10.604 5.358 1.00 87.31 84 SER A C 1
ATOM 695 O O . SER A 1 84 ? -5.913 -10.927 6.500 1.00 87.31 84 SER A O 1
ATOM 697 N N . LEU A 1 85 ? -4.351 -10.407 4.987 1.00 87.69 85 LEU A N 1
ATOM 698 C CA . LEU A 1 85 ? -3.267 -10.488 5.950 1.00 87.69 85 LEU A CA 1
ATOM 699 C C . LEU A 1 85 ? -3.291 -9.237 6.835 1.00 87.69 85 LEU A C 1
ATOM 701 O O . LEU A 1 85 ? -3.489 -8.131 6.309 1.00 87.69 85 LEU A O 1
ATOM 705 N N . PRO A 1 86 ? -3.094 -9.381 8.153 1.00 84.94 86 PRO A N 1
ATOM 706 C CA . PRO A 1 86 ? -2.920 -8.235 9.027 1.00 84.94 86 PRO A CA 1
ATOM 707 C C . PRO A 1 86 ? -1.632 -7.504 8.635 1.00 84.94 86 PRO A C 1
ATOM 709 O O . PRO A 1 86 ? -0.587 -8.117 8.436 1.00 84.94 86 PRO A O 1
ATOM 712 N N . VAL A 1 87 ? -1.726 -6.186 8.467 1.00 88.75 87 VAL A N 1
ATOM 713 C CA . VAL A 1 87 ? -0.577 -5.317 8.192 1.00 88.75 87 VAL A CA 1
ATOM 714 C C . VAL A 1 87 ? -0.458 -4.355 9.356 1.00 88.75 87 VAL A C 1
ATOM 716 O O . VAL A 1 87 ? -1.215 -3.386 9.452 1.00 88.75 87 VAL A O 1
ATOM 719 N N . GLU A 1 88 ? 0.483 -4.631 10.247 1.00 87.44 88 GLU A N 1
ATOM 720 C CA . GLU A 1 88 ? 0.692 -3.834 11.455 1.00 87.44 88 GLU A CA 1
ATOM 721 C C . GLU A 1 88 ? 1.935 -2.961 11.306 1.00 87.44 88 GLU A C 1
ATOM 723 O O . GLU A 1 88 ? 1.915 -1.780 11.668 1.00 87.44 88 GLU A O 1
ATOM 728 N N . SER A 1 89 ? 2.972 -3.489 10.651 1.00 90.06 89 SER A N 1
ATOM 729 C CA . SER A 1 89 ? 4.246 -2.809 10.464 1.00 90.06 89 SER A CA 1
ATOM 730 C C . SER A 1 89 ? 4.479 -2.329 9.027 1.00 90.06 89 SER A C 1
ATOM 732 O O . SER A 1 89 ? 3.858 -2.768 8.055 1.00 90.06 89 SER A O 1
ATOM 734 N N . ALA A 1 90 ? 5.444 -1.415 8.876 1.00 89.00 90 ALA A N 1
ATOM 735 C CA . ALA A 1 90 ? 5.908 -0.992 7.558 1.00 89.00 90 ALA A CA 1
ATOM 736 C C . ALA A 1 90 ? 6.511 -2.160 6.764 1.00 89.00 90 ALA A C 1
ATOM 738 O O . ALA A 1 90 ? 6.381 -2.189 5.542 1.00 89.00 90 ALA A O 1
ATOM 739 N N . LYS A 1 91 ? 7.171 -3.104 7.449 1.00 88.56 91 LYS A N 1
ATOM 740 C CA . LYS A 1 91 ? 7.810 -4.265 6.826 1.00 88.56 91 LYS A CA 1
ATOM 741 C C . LYS A 1 91 ? 6.765 -5.143 6.139 1.00 88.56 91 LYS A C 1
ATOM 743 O O . LYS A 1 91 ? 6.911 -5.405 4.949 1.00 88.56 91 LYS A O 1
ATOM 748 N N . ASP A 1 92 ? 5.672 -5.454 6.833 1.00 90.25 92 ASP A N 1
ATOM 749 C CA . ASP A 1 92 ? 4.571 -6.260 6.288 1.00 90.25 92 ASP A CA 1
ATOM 750 C C . ASP A 1 92 ? 3.965 -5.587 5.049 1.00 90.25 92 ASP A C 1
ATOM 752 O O . ASP A 1 92 ? 3.742 -6.215 4.013 1.00 90.25 92 ASP A O 1
ATOM 756 N N . ALA A 1 93 ? 3.764 -4.265 5.111 1.00 89.38 93 ALA A N 1
ATOM 757 C CA . ALA A 1 93 ? 3.238 -3.500 3.983 1.00 89.38 93 ALA A CA 1
ATOM 758 C C . ALA A 1 93 ? 4.165 -3.573 2.755 1.00 89.38 93 ALA A C 1
ATOM 760 O O . ALA A 1 93 ? 3.689 -3.690 1.619 1.00 89.38 93 ALA A O 1
ATOM 761 N N . TRP A 1 94 ? 5.484 -3.519 2.972 1.00 89.56 94 TRP A N 1
ATOM 762 C CA . TRP A 1 94 ? 6.479 -3.675 1.913 1.00 89.56 94 TRP A CA 1
ATOM 763 C C . TRP A 1 94 ? 6.504 -5.095 1.353 1.00 89.56 94 TRP A C 1
ATOM 765 O O . TRP A 1 94 ? 6.524 -5.238 0.134 1.00 89.56 94 TRP A O 1
ATOM 775 N N . GLU A 1 95 ? 6.459 -6.131 2.188 1.00 90.19 95 GLU A N 1
ATOM 776 C CA . GLU A 1 95 ? 6.430 -7.531 1.740 1.00 90.19 95 GLU A CA 1
ATOM 777 C C . GLU A 1 95 ? 5.214 -7.823 0.856 1.00 90.19 95 GLU A C 1
ATOM 779 O O . GLU A 1 95 ? 5.343 -8.427 -0.214 1.00 90.19 95 GLU A O 1
ATOM 784 N N . ILE A 1 96 ? 4.044 -7.302 1.232 1.00 89.50 96 ILE A N 1
ATOM 785 C CA . ILE A 1 96 ? 2.833 -7.397 0.413 1.00 89.50 96 ILE A CA 1
ATOM 786 C C . ILE A 1 96 ? 2.999 -6.648 -0.910 1.00 89.50 96 ILE A C 1
ATOM 788 O O . ILE A 1 96 ? 2.658 -7.176 -1.972 1.00 89.50 96 ILE A O 1
ATOM 792 N N . CYS A 1 97 ? 3.550 -5.433 -0.873 1.00 87.75 97 CYS A N 1
ATOM 793 C CA . CYS A 1 97 ? 3.829 -4.668 -2.083 1.00 87.75 97 CYS A CA 1
ATOM 794 C C . CYS A 1 97 ? 4.798 -5.418 -3.012 1.00 87.75 97 CYS A C 1
ATOM 796 O O . CYS A 1 97 ? 4.548 -5.502 -4.214 1.00 87.75 97 CYS A O 1
ATOM 798 N N . HIS A 1 98 ? 5.877 -5.986 -2.472 1.00 86.81 98 HIS A N 1
ATOM 799 C CA . HIS A 1 98 ? 6.868 -6.756 -3.223 1.00 86.81 98 HIS A CA 1
ATOM 800 C C . HIS A 1 98 ? 6.252 -8.014 -3.842 1.00 86.81 98 HIS A C 1
ATOM 802 O O . HIS A 1 98 ? 6.435 -8.250 -5.037 1.00 86.81 98 HIS A O 1
ATOM 808 N N . SER A 1 99 ? 5.452 -8.757 -3.076 1.00 88.69 99 SER A N 1
ATOM 809 C CA . SER A 1 99 ? 4.738 -9.947 -3.554 1.00 88.69 99 SER A CA 1
ATOM 810 C C . SER A 1 99 ? 3.785 -9.615 -4.706 1.00 88.69 99 SER A C 1
ATOM 812 O O . SER A 1 99 ? 3.766 -10.301 -5.730 1.00 88.69 99 SER A O 1
ATOM 814 N N . TYR A 1 100 ? 3.034 -8.516 -4.587 1.00 87.56 100 TYR A N 1
ATOM 815 C CA . TYR A 1 100 ? 2.151 -8.050 -5.655 1.00 87.56 100 TYR A CA 1
ATOM 816 C C . TYR A 1 100 ? 2.929 -7.578 -6.896 1.00 87.56 100 TYR A C 1
ATOM 818 O O . TYR A 1 100 ? 2.542 -7.908 -8.016 1.00 87.56 100 TYR A O 1
ATOM 826 N N . MET A 1 101 ? 4.035 -6.844 -6.728 1.00 82.94 101 MET A N 1
ATOM 827 C CA . MET A 1 101 ? 4.881 -6.411 -7.852 1.00 82.94 101 MET A CA 1
ATOM 828 C C . MET A 1 101 ? 5.507 -7.589 -8.594 1.00 82.94 101 MET A C 1
ATOM 830 O O . MET A 1 101 ? 5.531 -7.583 -9.822 1.00 82.94 101 MET A O 1
ATOM 834 N N . HIS A 1 102 ? 5.968 -8.614 -7.876 1.00 82.88 102 HIS A N 1
ATOM 835 C CA . HIS A 1 102 ? 6.501 -9.823 -8.495 1.00 82.88 102 HIS A CA 1
ATOM 836 C C . HIS A 1 102 ? 5.440 -10.511 -9.364 1.00 82.88 102 HIS A C 1
ATOM 838 O O . HIS A 1 102 ? 5.689 -10.809 -10.531 1.00 82.88 102 HIS A O 1
ATOM 844 N N . ARG A 1 103 ? 4.213 -10.650 -8.843 1.00 83.12 103 ARG A N 1
ATOM 845 C CA . ARG A 1 103 ? 3.080 -11.185 -9.608 1.00 83.12 103 ARG A CA 1
ATOM 846 C C . ARG A 1 103 ? 2.734 -10.329 -10.830 1.00 83.12 103 ARG A C 1
ATOM 848 O O . ARG A 1 103 ? 2.492 -10.872 -11.903 1.00 83.12 103 ARG A O 1
ATOM 855 N N . TRP A 1 104 ? 2.742 -9.006 -10.689 1.00 81.00 104 TRP A N 1
ATOM 856 C CA . TRP A 1 104 ? 2.470 -8.095 -11.799 1.00 81.00 104 TRP A CA 1
ATOM 857 C C . TRP A 1 104 ? 3.540 -8.168 -12.897 1.00 81.00 104 TRP A C 1
ATOM 859 O O . TRP A 1 104 ? 3.197 -8.161 -14.077 1.00 81.00 104 TRP A O 1
ATOM 869 N N . ASN A 1 105 ? 4.819 -8.307 -12.533 1.00 79.31 105 ASN A N 1
ATOM 870 C CA . ASN A 1 105 ? 5.907 -8.511 -13.494 1.00 79.31 105 ASN A CA 1
ATOM 871 C C . ASN A 1 105 ? 5.725 -9.805 -14.295 1.00 79.31 105 ASN A C 1
ATOM 873 O O . ASN A 1 105 ? 5.924 -9.803 -15.507 1.00 79.31 105 ASN A O 1
ATOM 877 N N . ILE A 1 106 ? 5.304 -10.888 -13.636 1.00 81.31 106 ILE A N 1
ATOM 878 C CA . ILE A 1 106 ? 4.990 -12.158 -14.300 1.00 81.31 106 ILE A CA 1
ATOM 879 C C . ILE A 1 106 ? 3.832 -11.968 -15.296 1.00 81.31 106 ILE A C 1
ATOM 881 O O . ILE A 1 106 ? 3.947 -12.354 -16.457 1.00 81.31 106 ILE A O 1
ATOM 885 N N . GLU A 1 107 ? 2.740 -11.310 -14.888 1.00 77.75 107 GLU A N 1
ATOM 886 C CA . GLU A 1 107 ? 1.614 -10.997 -15.785 1.00 77.75 107 GLU A CA 1
ATOM 887 C C . GLU A 1 107 ? 2.028 -10.116 -16.974 1.00 77.75 107 GLU A C 1
ATOM 889 O O . GLU A 1 107 ? 1.540 -10.317 -18.089 1.00 77.75 107 GLU A O 1
ATOM 894 N N . GLN A 1 108 ? 2.929 -9.150 -16.763 1.00 70.50 108 GLN A N 1
ATOM 895 C CA . GLN A 1 108 ? 3.489 -8.347 -17.849 1.00 70.50 108 GLN A CA 1
ATOM 896 C C . GLN A 1 108 ? 4.304 -9.209 -18.816 1.00 70.50 108 GLN A C 1
ATOM 898 O O . GLN A 1 108 ? 4.074 -9.119 -20.020 1.00 70.50 108 GLN A O 1
ATOM 903 N N . ALA A 1 109 ? 5.193 -10.069 -18.311 1.00 74.44 109 ALA A N 1
ATOM 904 C CA . ALA A 1 109 ? 6.010 -10.958 -19.136 1.00 74.44 109 ALA A CA 1
ATOM 905 C C . ALA A 1 109 ? 5.143 -11.879 -20.013 1.00 74.44 109 ALA A C 1
ATOM 907 O O . ALA A 1 109 ? 5.365 -11.967 -21.219 1.00 74.44 109 ALA A O 1
ATOM 908 N N . PHE A 1 110 ? 4.084 -12.472 -19.449 1.00 69.88 110 PHE A N 1
ATOM 909 C CA . PHE A 1 110 ? 3.129 -13.277 -20.221 1.00 69.88 110 PHE A CA 1
ATOM 910 C C . PHE A 1 110 ? 2.347 -12.465 -21.261 1.00 69.88 110 PHE A C 1
ATOM 912 O O . PHE A 1 110 ? 2.026 -12.978 -22.331 1.00 69.88 110 PHE A O 1
ATOM 919 N N . ARG A 1 111 ? 2.023 -11.199 -20.968 1.00 61.25 111 ARG A N 1
ATOM 920 C CA . ARG A 1 111 ? 1.322 -10.318 -21.911 1.00 61.25 111 ARG A CA 1
ATOM 921 C C . ARG A 1 111 ? 2.212 -9.936 -23.099 1.00 61.25 111 ARG A C 1
ATOM 923 O O . ARG A 1 111 ? 1.698 -9.841 -24.207 1.00 61.25 111 ARG A O 1
ATOM 930 N N . PHE A 1 112 ? 3.517 -9.767 -22.880 1.00 60.06 112 PHE A N 1
ATOM 931 C CA . PHE A 1 112 ? 4.489 -9.573 -23.960 1.00 60.06 112 PHE A CA 1
ATOM 932 C C . PHE A 1 112 ? 4.713 -10.853 -24.778 1.00 60.06 112 PHE A C 1
ATOM 934 O O . PHE A 1 112 ? 4.767 -10.775 -25.999 1.00 60.06 112 PHE A O 1
ATOM 941 N N . ALA A 1 113 ? 4.747 -12.025 -24.138 1.00 60.25 113 ALA A N 1
ATOM 942 C CA . ALA A 1 113 ? 4.954 -13.307 -24.820 1.00 60.25 113 ALA A CA 1
ATOM 943 C C . ALA A 1 113 ? 3.797 -13.735 -25.747 1.00 60.25 113 ALA A C 1
ATOM 945 O O . ALA A 1 113 ? 3.984 -14.589 -26.601 1.00 60.25 113 ALA A O 1
ATOM 946 N N . LYS A 1 114 ? 2.594 -13.161 -25.598 1.00 54.09 114 LYS A N 1
ATOM 947 C CA . LYS A 1 114 ? 1.449 -13.425 -26.494 1.00 54.09 114 LYS A CA 1
ATOM 948 C C . LYS A 1 114 ? 1.416 -12.555 -27.756 1.00 54.09 114 LYS A C 1
ATOM 950 O O . LYS A 1 114 ? 0.517 -12.732 -28.571 1.00 54.09 114 LYS A O 1
ATOM 955 N N . LEU A 1 115 ? 2.334 -11.599 -27.887 1.00 52.06 115 LEU A N 1
ATOM 956 C CA . LEU A 1 115 ? 2.432 -10.686 -29.032 1.00 52.06 115 LEU A CA 1
ATOM 957 C C . LEU A 1 115 ? 3.588 -11.035 -29.988 1.00 52.06 115 LEU A C 1
ATOM 959 O O . LEU A 1 115 ? 3.803 -10.284 -30.936 1.00 52.06 115 LEU A O 1
ATOM 963 N N . SER A 1 116 ? 4.318 -12.131 -29.742 1.00 47.44 116 SER A N 1
ATOM 964 C CA . SER A 1 116 ? 5.366 -12.663 -30.628 1.00 47.44 116 SER A CA 1
ATOM 965 C C . SER A 1 116 ? 4.907 -13.908 -31.367 1.00 47.44 116 SER A C 1
ATOM 967 O O . SER A 1 116 ? 4.339 -14.782 -30.671 1.00 47.44 116 SER A O 1
#

Solvent-accessible surface area (backbone atoms only — not comparable to full-atom values): 6636 Å² total; per-residue (Å²): 104,81,44,82,50,65,58,83,44,68,33,28,27,91,92,76,45,80,36,38,41,50,61,52,50,71,73,52,70,69,76,42,74,48,78,43,74,38,80,91,78,75,42,83,42,51,36,30,33,29,71,45,70,32,26,40,83,93,39,75,90,46,69,26,20,38,38,38,42,32,44,75,80,59,86,49,82,69,44,41,36,39,26,56,53,86,57,88,50,68,64,51,49,47,53,52,50,51,55,51,49,54,53,49,52,52,54,49,53,56,59,56,61,72,76,110

Nearest PDB structures (foldseek):
  6o9s-assembly1_A  TM=3.522E-01  e=3.645E+00  Staphylococcus aureus
  4gn2-assembly1_A  TM=3.183E-01  e=5.611E+00  Pseudomonas aeruginosa
  6mrk-assembly2_V  TM=2.885E-01  e=7.753E+00  Drosophila melanogaster
  8fn4-assembly1_2  TM=2.658E-01  e=3.847E+00  Trypanosoma brucei

Radius of gyration: 15.0 Å; Cα contacts (8 Å, |Δi|>4): 196; chains: 1; bounding box: 37×26×44 Å

Mean predicted aligned error: 8.36 Å

Secondary structure (DSSP, 8-state):
-EEEPPTT-EEEETTTEEEEHHHHHHTSPP-EEEEEEETTTTEEEEEEEEEEEEEETTEEEEEEEEEEEEETT--SPPEEEEESS---SHHHHHHHHHHHHHHHHHHHHHHHHTT-

pLDDT: mean 77.68, std 9.84, range [47.44, 90.25]